Protein AF-X1MY11-F1 (afdb_monomer_lite)

Structure (mmCIF, N/CA/C/O backbone):
data_AF-X1MY11-F1
#
_entry.id   AF-X1MY11-F1
#
loop_
_atom_site.group_PDB
_atom_site.id
_atom_site.type_symbol
_atom_site.label_atom_id
_atom_sit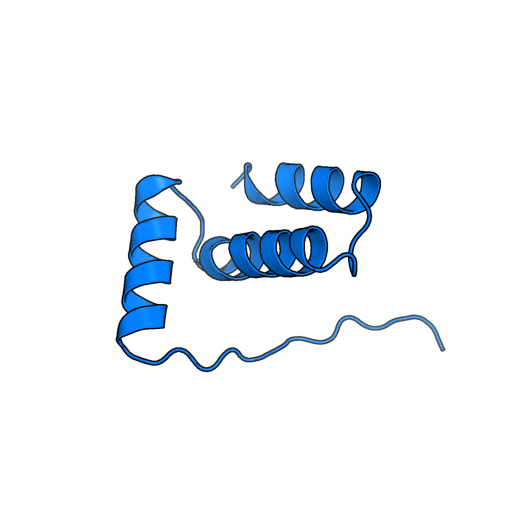e.label_alt_id
_atom_site.label_comp_id
_atom_site.label_asym_id
_atom_site.label_entity_id
_atom_site.label_seq_id
_atom_site.pdbx_PDB_ins_code
_atom_site.Cartn_x
_atom_site.Cartn_y
_atom_site.Cartn_z
_atom_site.occupancy
_atom_site.B_iso_or_equiv
_atom_site.auth_seq_id
_atom_site.auth_comp_id
_atom_site.auth_asym_id
_atom_site.auth_atom_id
_atom_site.pdbx_PDB_model_num
ATOM 1 N N . MET A 1 1 ? 10.852 -4.763 25.519 1.00 59.97 1 MET A N 1
ATOM 2 C CA . MET A 1 1 ? 11.641 -3.924 24.588 1.00 59.97 1 MET A CA 1
ATOM 3 C C . MET A 1 1 ? 10.675 -3.001 23.867 1.00 59.97 1 MET A C 1
ATOM 5 O O . MET A 1 1 ? 9.607 -3.489 23.514 1.00 59.97 1 MET A O 1
ATOM 9 N N . PRO A 1 2 ? 10.984 -1.706 23.689 1.00 79.88 2 PRO A N 1
ATOM 10 C CA . PRO A 1 2 ? 10.167 -0.845 22.840 1.00 79.88 2 PRO A CA 1
ATOM 11 C C . PRO A 1 2 ? 10.177 -1.378 21.403 1.00 79.88 2 PRO A C 1
ATOM 13 O O . PRO A 1 2 ? 11.167 -1.972 20.966 1.00 79.88 2 PRO A O 1
ATOM 16 N N . PHE A 1 3 ? 9.069 -1.189 20.691 1.00 83.12 3 PHE A N 1
ATOM 17 C CA . PHE A 1 3 ? 8.967 -1.545 19.281 1.00 83.12 3 PHE A CA 1
ATOM 18 C C . PHE A 1 3 ? 10.021 -0.780 18.469 1.00 83.12 3 PHE A C 1
ATOM 20 O O . PHE A 1 3 ? 10.241 0.412 18.687 1.00 83.12 3 PHE A O 1
ATOM 27 N N . ARG A 1 4 ? 10.679 -1.476 17.538 1.00 81.81 4 ARG A N 1
ATOM 28 C CA . ARG A 1 4 ? 11.522 -0.866 16.509 1.00 81.81 4 ARG A CA 1
ATOM 29 C C . ARG A 1 4 ? 10.922 -1.189 15.159 1.00 81.81 4 ARG A C 1
ATOM 31 O O . ARG A 1 4 ? 10.628 -2.348 14.879 1.00 81.81 4 ARG A O 1
ATOM 38 N N . GLU A 1 5 ? 10.798 -0.162 14.335 1.00 82.56 5 GLU A N 1
ATOM 39 C CA . GLU A 1 5 ? 10.391 -0.325 12.951 1.00 82.56 5 GLU A CA 1
ATOM 40 C C . GLU A 1 5 ? 11.368 -1.251 12.221 1.00 82.56 5 GLU A C 1
ATOM 42 O O . GLU A 1 5 ? 12.588 -1.181 12.406 1.00 82.56 5 GLU A O 1
ATOM 47 N N . HIS A 1 6 ? 10.812 -2.138 11.402 1.00 81.50 6 HIS A N 1
ATOM 48 C CA . HIS A 1 6 ? 11.577 -3.028 10.546 1.00 81.50 6 HIS A CA 1
ATOM 49 C C . HIS A 1 6 ? 11.283 -2.696 9.086 1.00 81.50 6 HIS A C 1
ATOM 51 O O . HIS A 1 6 ? 10.123 -2.628 8.680 1.00 81.50 6 HIS A O 1
ATOM 57 N N . GLY A 1 7 ? 12.338 -2.494 8.299 1.00 82.06 7 GLY A N 1
ATOM 58 C CA . GLY A 1 7 ? 12.220 -2.279 6.862 1.00 82.06 7 GLY A CA 1
ATOM 59 C C . GLY A 1 7 ? 12.134 -3.606 6.118 1.00 82.06 7 GLY A C 1
ATOM 60 O O . GLY A 1 7 ? 13.017 -4.449 6.260 1.00 82.06 7 GLY A O 1
ATOM 61 N N . TYR A 1 8 ? 11.106 -3.775 5.289 1.00 81.12 8 TYR A N 1
ATOM 62 C CA . TYR A 1 8 ? 11.010 -4.906 4.367 1.00 81.12 8 TYR A CA 1
ATOM 63 C C . TYR A 1 8 ? 11.592 -4.543 2.999 1.00 81.12 8 TYR A C 1
ATOM 65 O O . TYR A 1 8 ? 11.293 -3.486 2.444 1.00 81.12 8 TYR A O 1
ATOM 73 N N . MET A 1 9 ? 12.383 -5.449 2.419 1.00 84.50 9 MET A N 1
ATOM 74 C CA . MET A 1 9 ? 12.788 -5.368 1.016 1.00 84.50 9 MET A CA 1
ATOM 75 C C . MET A 1 9 ? 11.815 -6.183 0.163 1.00 84.50 9 MET A C 1
ATOM 77 O O . MET A 1 9 ? 11.667 -7.388 0.360 1.00 84.50 9 MET A O 1
ATOM 81 N N . LEU A 1 10 ? 11.154 -5.532 -0.793 1.00 83.50 10 LEU A N 1
ATOM 82 C CA . LEU A 1 10 ? 10.203 -6.192 -1.685 1.00 83.50 10 LEU A CA 1
ATOM 83 C C . LEU A 1 10 ? 10.897 -6.689 -2.951 1.00 83.50 10 LEU A C 1
ATOM 85 O O . LEU A 1 10 ? 11.558 -5.926 -3.656 1.00 83.50 10 LEU A O 1
ATOM 89 N N . PHE A 1 11 ? 10.690 -7.962 -3.278 1.00 89.56 11 PHE A N 1
ATOM 90 C CA . PHE A 1 11 ? 11.087 -8.505 -4.569 1.00 89.56 11 PHE A CA 1
ATOM 91 C C . PHE A 1 11 ? 9.985 -8.260 -5.603 1.00 89.56 11 PHE A C 1
ATOM 93 O O . PHE A 1 11 ? 8.895 -8.825 -5.518 1.00 89.56 11 PHE A O 1
ATOM 100 N N . LEU A 1 12 ? 10.280 -7.435 -6.606 1.00 90.56 12 LEU A N 1
ATOM 101 C CA . LEU A 1 12 ? 9.360 -7.138 -7.699 1.00 90.56 12 LEU A CA 1
ATOM 102 C C . LEU A 1 12 ? 9.880 -7.776 -8.985 1.00 90.56 12 LEU A C 1
ATOM 104 O O . LEU A 1 12 ? 10.868 -7.331 -9.566 1.00 90.56 12 LEU A O 1
ATOM 108 N N . ASN A 1 13 ? 9.182 -8.801 -9.475 1.00 94.75 13 ASN A N 1
ATOM 109 C CA . ASN A 1 13 ? 9.396 -9.252 -10.848 1.00 94.75 13 ASN A CA 1
ATOM 110 C C . ASN A 1 13 ? 8.959 -8.157 -11.845 1.00 94.75 13 ASN A C 1
ATOM 112 O O . ASN A 1 13 ? 8.292 -7.189 -11.476 1.00 94.75 13 ASN A O 1
ATOM 116 N N . ARG A 1 14 ? 9.275 -8.326 -13.135 1.00 96.62 14 ARG A N 1
ATOM 117 C CA . ARG A 1 14 ? 8.978 -7.317 -14.170 1.00 96.62 14 ARG A CA 1
ATOM 118 C C . ARG A 1 14 ? 7.518 -6.841 -14.172 1.00 96.62 14 ARG A C 1
ATOM 120 O O . ARG A 1 14 ? 7.277 -5.654 -14.361 1.00 96.62 14 ARG A O 1
ATOM 127 N N . LYS A 1 15 ? 6.546 -7.743 -13.986 1.00 97.00 15 LYS A N 1
ATOM 128 C CA . LYS A 1 15 ? 5.118 -7.380 -14.004 1.00 97.00 15 LYS A CA 1
ATOM 129 C C . LYS A 1 15 ? 4.748 -6.541 -12.784 1.00 97.00 15 LYS A C 1
ATOM 131 O O . LYS A 1 15 ? 4.096 -5.515 -12.941 1.00 97.00 15 LYS A O 1
ATOM 136 N N . LEU A 1 16 ? 5.202 -6.958 -11.603 1.00 93.81 16 LEU A N 1
ATOM 137 C CA . LEU A 1 16 ? 4.964 -6.233 -10.357 1.00 93.81 16 LEU A CA 1
ATOM 138 C C . LEU A 1 16 ? 5.632 -4.857 -10.386 1.00 93.81 16 LEU A C 1
ATOM 140 O O . LEU A 1 16 ? 4.987 -3.868 -10.066 1.00 93.81 16 LEU A O 1
ATOM 144 N N . TYR A 1 17 ? 6.868 -4.772 -10.882 1.00 93.50 17 TYR A N 1
ATOM 145 C CA . TYR A 1 17 ? 7.570 -3.501 -11.046 1.00 93.50 17 TYR A CA 1
ATOM 146 C C . TYR A 1 17 ? 6.797 -2.520 -11.937 1.00 93.50 17 TYR A C 1
ATOM 148 O O . TYR A 1 17 ? 6.569 -1.376 -11.549 1.00 93.50 17 TYR A O 1
ATOM 156 N N . LEU A 1 18 ? 6.345 -2.965 -13.115 1.00 96.19 18 LEU A N 1
ATOM 157 C CA . LEU A 1 18 ? 5.575 -2.114 -14.027 1.00 96.19 18 LEU A CA 1
ATOM 158 C C . LEU A 1 18 ? 4.230 -1.687 -13.426 1.00 96.19 18 LEU A C 1
ATOM 160 O O . LEU A 1 18 ? 3.819 -0.545 -13.622 1.00 96.19 18 LEU A O 1
ATOM 164 N N . ALA A 1 19 ? 3.563 -2.572 -12.682 1.00 95.25 19 ALA A N 1
ATOM 165 C CA . ALA A 1 19 ? 2.331 -2.235 -11.976 1.00 95.25 19 ALA A CA 1
ATOM 166 C C . ALA A 1 19 ? 2.570 -1.161 -10.901 1.00 95.25 19 ALA A C 1
ATOM 168 O O . ALA A 1 19 ? 1.819 -0.190 -10.845 1.00 95.25 19 ALA A O 1
ATOM 169 N N . THR A 1 20 ? 3.643 -1.279 -10.111 1.00 92.81 20 THR A N 1
ATOM 170 C CA . THR A 1 20 ? 4.035 -0.277 -9.108 1.00 92.81 20 THR A CA 1
ATOM 171 C C . THR A 1 20 ? 4.355 1.074 -9.750 1.00 92.81 20 THR A C 1
ATOM 173 O O . THR A 1 20 ? 3.862 2.099 -9.287 1.00 92.81 20 THR A O 1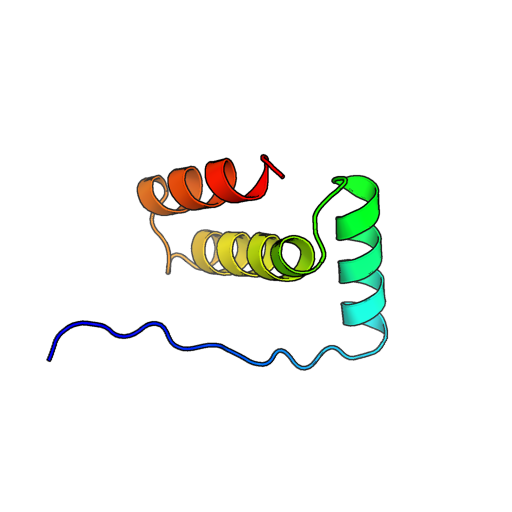
ATOM 176 N N . VAL A 1 21 ? 5.116 1.094 -10.853 1.00 93.50 21 VAL A N 1
ATOM 177 C CA . VAL A 1 21 ? 5.427 2.334 -11.593 1.00 93.50 21 VAL A CA 1
ATOM 178 C C . VAL A 1 21 ? 4.160 2.978 -12.161 1.00 93.50 21 VAL A C 1
ATOM 180 O O . VAL A 1 21 ? 4.001 4.195 -12.083 1.00 93.50 21 VAL A O 1
ATOM 183 N N . LYS A 1 22 ? 3.233 2.178 -12.700 1.00 95.56 22 LYS A N 1
ATOM 184 C CA . LYS A 1 22 ? 1.949 2.684 -13.194 1.00 95.56 22 LYS A CA 1
ATOM 185 C C . LYS A 1 22 ? 1.098 3.267 -12.065 1.00 95.56 22 LYS A C 1
ATOM 187 O O . LYS A 1 22 ? 0.613 4.382 -12.207 1.00 95.56 22 LYS A O 1
ATOM 192 N N . LEU A 1 23 ? 0.973 2.564 -10.938 1.00 93.19 23 LEU A N 1
ATOM 193 C CA . LEU A 1 23 ? 0.271 3.069 -9.755 1.00 93.19 23 LEU A CA 1
ATOM 194 C C . LEU A 1 23 ? 0.866 4.401 -9.292 1.00 93.19 23 LEU A C 1
ATOM 196 O O . LEU A 1 23 ? 0.125 5.340 -9.009 1.00 93.19 23 LEU A O 1
ATOM 200 N N . GLN A 1 24 ? 2.199 4.485 -9.256 1.00 92.25 24 GLN A N 1
ATOM 201 C CA . GLN A 1 24 ? 2.907 5.706 -8.902 1.00 92.25 24 GLN A CA 1
ATOM 202 C C . GLN A 1 24 ? 2.501 6.873 -9.811 1.00 92.25 24 GLN A C 1
ATOM 204 O O . GLN A 1 24 ? 2.187 7.950 -9.312 1.00 92.25 24 GLN A O 1
ATOM 209 N N . ALA A 1 25 ? 2.474 6.657 -11.128 1.00 92.56 25 ALA A N 1
ATOM 210 C CA . ALA A 1 25 ? 2.094 7.678 -12.098 1.00 92.56 25 ALA A CA 1
ATOM 211 C C . ALA A 1 25 ? 0.606 8.062 -11.995 1.00 92.56 25 ALA A C 1
ATOM 213 O O . ALA A 1 25 ? 0.285 9.245 -11.896 1.00 92.56 25 ALA A O 1
ATOM 214 N N . ASP A 1 26 ? -0.290 7.072 -11.955 1.00 94.25 26 ASP A N 1
ATOM 215 C CA . ASP A 1 26 ? -1.745 7.271 -11.951 1.00 94.25 26 ASP A CA 1
ATOM 216 C C . ASP A 1 26 ? -2.218 8.016 -10.689 1.00 94.25 26 ASP A C 1
ATOM 218 O O . ASP A 1 26 ? -3.148 8.821 -10.740 1.00 94.25 26 ASP A O 1
ATOM 222 N N . ARG A 1 27 ? -1.563 7.768 -9.548 1.00 88.31 27 ARG A N 1
ATOM 223 C CA . ARG A 1 27 ? -1.892 8.367 -8.244 1.00 88.31 27 ARG A CA 1
ATOM 224 C C . ARG A 1 27 ? -0.955 9.513 -7.844 1.00 88.31 27 ARG A C 1
ATOM 226 O O . ARG A 1 27 ? -1.127 10.058 -6.760 1.00 88.31 27 ARG A O 1
ATOM 233 N N . LYS A 1 28 ? 0.011 9.877 -8.700 1.00 88.81 28 LYS A N 1
ATOM 234 C CA . LYS A 1 28 ? 1.057 10.889 -8.439 1.00 88.81 28 LYS A CA 1
ATOM 235 C C . LYS A 1 28 ? 1.808 10.664 -7.118 1.00 88.81 28 LYS A C 1
ATOM 237 O O . LYS A 1 28 ? 2.056 11.602 -6.373 1.00 88.81 28 LYS A O 1
ATOM 242 N N . LEU A 1 29 ? 2.159 9.416 -6.823 1.00 85.12 29 LEU A N 1
ATOM 243 C CA . LEU A 1 29 ? 2.788 9.046 -5.555 1.00 85.12 29 LEU A CA 1
ATOM 244 C C . LEU A 1 29 ? 4.309 9.246 -5.582 1.00 85.12 29 LEU A C 1
ATOM 246 O O . LEU A 1 29 ? 4.976 9.068 -6.607 1.00 85.12 29 LEU A O 1
ATOM 250 N N . GLY A 1 30 ? 4.886 9.497 -4.408 1.00 82.56 30 GLY A N 1
ATOM 251 C CA . GLY A 1 30 ? 6.315 9.297 -4.180 1.00 82.56 30 GLY A CA 1
ATOM 252 C C . GLY A 1 30 ? 6.722 7.822 -4.333 1.00 82.56 30 GLY A C 1
ATOM 253 O O . GLY A 1 30 ? 5.907 6.903 -4.207 1.00 82.56 30 GLY A O 1
ATOM 254 N N . ARG A 1 31 ? 8.012 7.571 -4.595 1.00 78.19 31 ARG A N 1
ATOM 255 C CA . ARG A 1 31 ? 8.534 6.214 -4.858 1.00 78.19 31 ARG A CA 1
ATOM 256 C C . ARG A 1 31 ? 8.268 5.250 -3.692 1.00 78.19 31 ARG A C 1
ATOM 258 O O . ARG A 1 31 ? 7.838 4.127 -3.934 1.00 78.19 31 ARG A O 1
ATOM 265 N N . SER A 1 32 ? 8.485 5.678 -2.449 1.00 76.94 32 SER A N 1
ATOM 266 C CA . SER A 1 32 ? 8.205 4.886 -1.238 1.00 76.94 32 SER A CA 1
ATOM 267 C C . SER A 1 32 ? 6.716 4.551 -1.100 1.00 76.94 32 SER A C 1
ATOM 269 O O . SER A 1 32 ? 6.356 3.406 -0.821 1.00 76.94 32 SER A O 1
ATOM 271 N N . TYR A 1 33 ? 5.838 5.516 -1.376 1.00 83.06 33 TYR A N 1
ATOM 272 C CA . TYR A 1 33 ? 4.391 5.336 -1.246 1.00 83.06 33 TYR A CA 1
ATOM 273 C C . TYR A 1 33 ? 3.790 4.421 -2.308 1.00 83.06 33 TYR A C 1
ATOM 275 O O . TYR A 1 33 ? 2.824 3.719 -2.024 1.00 83.06 33 TYR A O 1
ATOM 283 N N . SER A 1 34 ? 4.394 4.353 -3.498 1.00 85.31 34 SER A N 1
ATOM 284 C CA . SER A 1 34 ? 3.956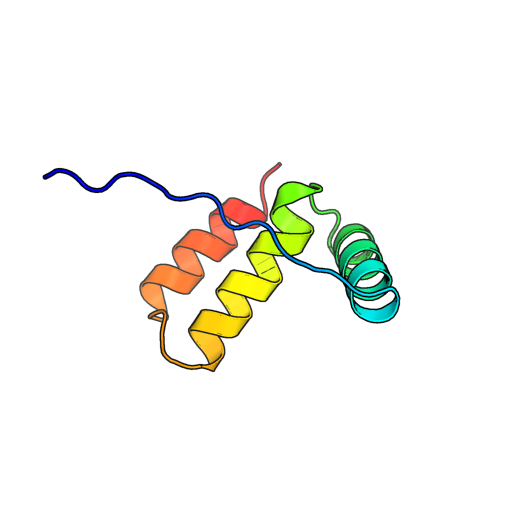 3.427 -4.552 1.00 85.31 34 SER A CA 1
ATOM 285 C C . SER A 1 34 ? 4.023 1.951 -4.138 1.00 85.31 34 SER A C 1
ATOM 287 O O . SER A 1 34 ? 3.257 1.137 -4.649 1.00 85.31 34 SER A O 1
ATOM 289 N N . ALA A 1 35 ? 4.903 1.609 -3.192 1.00 87.50 35 ALA A N 1
ATOM 290 C CA . ALA A 1 35 ? 4.998 0.275 -2.608 1.00 87.50 35 ALA A CA 1
ATOM 291 C C . ALA A 1 35 ? 4.185 0.145 -1.310 1.00 87.50 35 ALA A C 1
ATOM 293 O O . ALA A 1 35 ? 3.552 -0.885 -1.086 1.00 87.50 35 ALA A O 1
ATOM 294 N N . MET A 1 36 ? 4.173 1.187 -0.472 1.00 88.12 36 MET A N 1
ATOM 295 C CA . MET A 1 36 ? 3.463 1.157 0.811 1.00 88.12 36 MET A CA 1
ATOM 296 C C . MET A 1 36 ? 1.944 1.133 0.661 1.00 88.12 36 MET A C 1
ATOM 298 O O . MET A 1 36 ? 1.289 0.380 1.373 1.00 88.12 36 MET A O 1
ATOM 302 N N . LEU A 1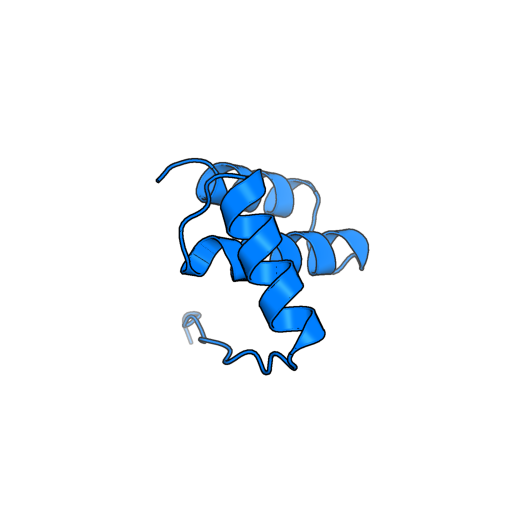 37 ? 1.376 1.907 -0.267 1.00 89.12 37 LEU A N 1
ATOM 303 C CA . LEU A 1 37 ? -0.072 1.949 -0.480 1.00 89.12 37 LEU A CA 1
ATOM 304 C C . LEU A 1 37 ? -0.669 0.557 -0.776 1.00 89.12 37 LEU A C 1
ATOM 306 O O . LEU A 1 37 ? -1.538 0.129 -0.017 1.00 89.12 37 LEU A O 1
ATOM 310 N N . PRO A 1 38 ? -0.203 -0.195 -1.795 1.00 91.69 38 PRO A N 1
ATOM 311 C CA . PRO A 1 38 ? -0.756 -1.519 -2.075 1.00 91.69 38 PRO A CA 1
ATOM 312 C C . PRO A 1 38 ? -0.442 -2.537 -0.970 1.00 91.69 38 PRO A C 1
ATOM 314 O O . PRO A 1 38 ? -1.199 -3.486 -0.788 1.00 91.69 38 PRO A O 1
ATOM 317 N N . PHE A 1 39 ? 0.647 -2.354 -0.214 1.00 91.25 39 PHE A N 1
ATOM 318 C CA . PHE A 1 39 ? 0.951 -3.201 0.940 1.00 91.25 39 PHE A CA 1
ATOM 319 C C . PHE A 1 39 ? -0.079 -3.014 2.065 1.00 91.25 39 PHE A C 1
ATOM 321 O O . PHE A 1 39 ? -0.630 -3.996 2.558 1.00 91.25 39 PHE A O 1
ATOM 328 N N . VAL A 1 40 ? -0.390 -1.764 2.421 1.00 92.31 40 VAL A N 1
ATOM 329 C CA . VAL A 1 40 ? -1.403 -1.427 3.434 1.00 92.31 40 VAL A CA 1
ATOM 330 C C . VAL A 1 40 ? -2.802 -1.849 2.976 1.00 92.31 40 VAL A C 1
ATOM 332 O O . VAL A 1 40 ? -3.514 -2.493 3.744 1.00 92.31 40 VAL A O 1
ATOM 335 N N . GLU A 1 41 ? -3.177 -1.569 1.721 1.00 93.56 41 GLU A N 1
ATOM 336 C CA . GLU A 1 41 ? -4.445 -2.044 1.142 1.00 93.56 41 GLU A CA 1
ATOM 337 C C . GLU A 1 41 ? -4.548 -3.574 1.182 1.00 93.56 41 GLU A C 1
ATOM 339 O O . GLU A 1 41 ? -5.583 -4.114 1.564 1.00 93.56 41 GLU A O 1
ATOM 344 N N . GLY A 1 42 ? -3.468 -4.286 0.850 1.00 94.38 42 GLY A N 1
ATOM 345 C CA . GLY A 1 42 ? -3.428 -5.743 0.924 1.00 94.38 42 GLY A CA 1
ATOM 346 C C . GLY A 1 42 ? -3.648 -6.270 2.343 1.00 94.38 42 GLY A C 1
ATOM 347 O O . GLY A 1 42 ? -4.467 -7.167 2.537 1.00 94.38 42 GLY A O 1
ATOM 348 N N . LEU A 1 43 ? -2.955 -5.713 3.344 1.00 95.44 43 LEU A N 1
ATOM 349 C CA . LEU A 1 43 ? -3.126 -6.112 4.748 1.00 95.44 43 LEU A CA 1
ATOM 350 C C . LEU A 1 43 ? -4.547 -5.852 5.259 1.00 95.44 43 LEU A C 1
ATOM 352 O O . LEU A 1 43 ? -5.085 -6.680 5.992 1.00 95.44 43 LEU A O 1
ATOM 356 N N . HIS A 1 44 ? -5.157 -4.741 4.847 1.00 96.31 44 HIS A N 1
ATOM 357 C CA . HIS A 1 44 ? -6.541 -4.409 5.178 1.00 96.31 44 HIS A CA 1
ATOM 358 C C . HIS A 1 44 ? -7.531 -5.395 4.555 1.00 96.31 44 HIS A C 1
ATOM 360 O O . HIS A 1 44 ? -8.305 -6.018 5.276 1.00 96.31 44 HIS A O 1
ATOM 366 N N . VAL A 1 45 ? -7.440 -5.636 3.243 1.00 96.94 45 VAL A N 1
ATOM 367 C CA . VAL A 1 45 ? -8.314 -6.587 2.528 1.00 96.94 45 VAL A CA 1
ATOM 368 C C . VAL A 1 45 ? -8.183 -8.013 3.075 1.00 96.94 45 VAL A C 1
ATOM 370 O O . VAL A 1 45 ? -9.157 -8.761 3.092 1.00 96.94 45 VAL A O 1
ATOM 373 N N . MET A 1 46 ? -6.994 -8.396 3.547 1.00 97.75 46 MET A N 1
ATOM 374 C CA . MET A 1 46 ? -6.753 -9.697 4.181 1.00 97.75 46 MET A CA 1
ATOM 375 C C . MET A 1 46 ? -7.196 -9.766 5.656 1.00 97.75 46 MET A C 1
ATOM 377 O O . MET A 1 46 ? -7.116 -10.836 6.255 1.00 97.75 46 MET A O 1
ATOM 381 N N . GLY A 1 47 ? -7.655 -8.661 6.252 1.00 97.19 47 GLY A N 1
ATOM 382 C CA . GLY A 1 47 ? -8.121 -8.602 7.642 1.00 97.19 47 GLY A CA 1
ATOM 383 C C . GLY A 1 47 ? -7.011 -8.524 8.697 1.00 97.19 47 GLY A C 1
ATOM 384 O O . GLY A 1 47 ? -7.283 -8.715 9.880 1.00 97.19 47 GLY A O 1
ATOM 385 N N . TYR A 1 48 ? -5.766 -8.244 8.296 1.00 96.81 48 TYR A N 1
ATOM 386 C CA . TYR A 1 48 ? -4.628 -8.059 9.210 1.00 96.81 48 TYR A CA 1
ATOM 387 C C . TYR A 1 48 ? -4.473 -6.619 9.710 1.00 9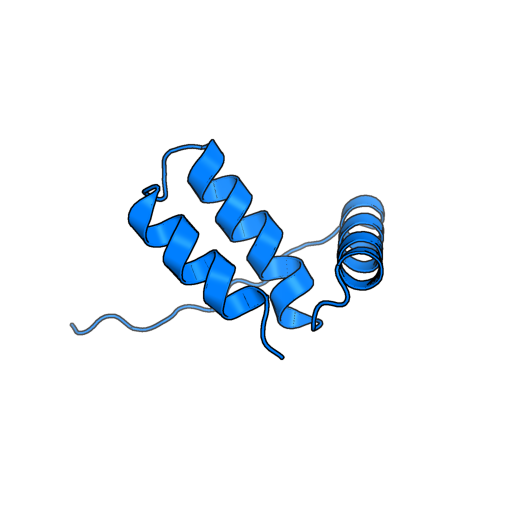6.81 48 TYR A C 1
ATOM 389 O O . TYR A 1 48 ? -3.722 -6.378 10.653 1.00 96.81 48 TYR A O 1
ATOM 397 N N . LEU A 1 49 ? -5.159 -5.669 9.076 1.00 96.06 49 LEU A N 1
ATOM 398 C CA . LEU A 1 49 ? -5.188 -4.263 9.461 1.00 96.06 49 LEU A CA 1
ATOM 399 C C . LEU A 1 49 ? -6.641 -3.839 9.682 1.00 96.06 49 LEU A C 1
ATOM 401 O O . LEU A 1 49 ? -7.502 -4.185 8.876 1.00 96.06 49 LEU A O 1
ATOM 405 N N . SER A 1 50 ? -6.919 -3.111 10.765 1.00 96.00 50 SER A N 1
ATOM 406 C CA . SER A 1 50 ? -8.269 -2.611 11.043 1.00 96.00 50 SER A CA 1
ATOM 407 C C . SER A 1 50 ? -8.647 -1.453 10.109 1.00 96.00 50 SER A C 1
ATOM 409 O O . SER A 1 50 ? -7.769 -0.771 9.578 1.00 96.00 50 SER A O 1
ATOM 411 N N . ASP A 1 51 ? -9.947 -1.180 9.951 1.00 94.81 51 ASP A N 1
ATOM 412 C CA . ASP A 1 51 ? -10.433 -0.018 9.185 1.00 94.81 51 ASP A CA 1
ATOM 413 C C . ASP A 1 51 ? -9.870 1.304 9.734 1.00 94.81 51 ASP A C 1
ATOM 415 O O . ASP A 1 51 ? -9.486 2.195 8.975 1.00 94.81 51 ASP A O 1
ATOM 419 N N . ALA A 1 52 ? -9.792 1.423 11.064 1.00 93.50 52 ALA A N 1
ATOM 420 C CA . ALA A 1 52 ? -9.283 2.616 11.729 1.00 93.50 52 ALA A CA 1
ATOM 421 C C . ALA A 1 52 ? -7.797 2.845 11.413 1.00 93.50 52 ALA A C 1
ATOM 423 O O . ALA A 1 52 ? -7.407 3.963 11.076 1.00 93.50 52 ALA A O 1
ATOM 424 N N . ASP A 1 53 ? -6.984 1.787 11.466 1.00 92.62 53 ASP A N 1
ATOM 425 C CA . ASP A 1 53 ? -5.558 1.875 11.144 1.00 92.62 53 ASP A CA 1
ATOM 426 C C . ASP A 1 53 ? -5.344 2.136 9.647 1.00 92.62 53 ASP A C 1
ATOM 428 O O . ASP A 1 53 ? -4.533 2.984 9.270 1.00 92.62 53 ASP A O 1
ATOM 432 N N . TYR A 1 54 ? -6.111 1.466 8.781 1.00 92.06 54 TYR A N 1
ATOM 433 C CA . TYR A 1 54 ? -6.064 1.669 7.333 1.00 92.06 54 TYR A CA 1
ATOM 434 C C . TYR A 1 54 ? -6.295 3.137 6.947 1.00 92.06 54 TYR A C 1
ATOM 436 O O . TYR A 1 54 ? -5.504 3.710 6.193 1.00 92.06 54 TYR A O 1
ATOM 444 N N . GLU A 1 55 ? -7.323 3.782 7.504 1.00 89.50 55 GLU A N 1
ATOM 445 C CA . GLU A 1 55 ? -7.634 5.185 7.208 1.00 89.50 55 GLU A CA 1
ATOM 446 C C . GLU A 1 55 ? -6.543 6.159 7.690 1.00 89.50 55 GLU A C 1
ATOM 448 O O . GLU A 1 55 ? -6.313 7.194 7.056 1.00 89.50 55 GLU A O 1
ATOM 453 N N . ILE A 1 56 ? -5.819 5.828 8.764 1.00 88.00 56 ILE A N 1
ATOM 454 C CA . ILE A 1 56 ? -4.655 6.606 9.216 1.00 88.00 56 ILE A CA 1
ATOM 455 C C . ILE A 1 56 ? -3.517 6.501 8.189 1.00 88.00 56 ILE A C 1
ATOM 457 O O . ILE A 1 56 ? -2.984 7.520 7.741 1.00 88.00 56 ILE A O 1
ATOM 461 N N . TYR A 1 57 ? -3.169 5.287 7.757 1.00 82.75 57 TYR A N 1
ATOM 462 C CA . TYR A 1 57 ? -2.083 5.072 6.794 1.00 82.75 57 TYR A CA 1
ATOM 463 C C . TYR A 1 57 ? -2.394 5.624 5.397 1.00 82.75 57 TYR A C 1
ATOM 465 O O . TYR A 1 57 ? -1.504 6.140 4.713 1.00 82.75 57 TYR A O 1
ATOM 473 N N . LYS A 1 58 ? -3.660 5.573 4.981 1.00 79.25 58 LYS A N 1
ATOM 474 C CA . LYS A 1 58 ? -4.129 6.129 3.708 1.00 79.25 58 LYS A CA 1
ATOM 475 C C . LYS A 1 58 ? -4.024 7.656 3.650 1.00 79.25 58 LYS A C 1
ATOM 477 O O . LYS A 1 58 ? -3.684 8.213 2.611 1.00 79.25 58 LYS A O 1
ATOM 482 N N . LYS A 1 59 ? -4.279 8.356 4.760 1.00 75.06 59 LYS A N 1
ATOM 483 C CA . LYS A 1 59 ? -4.133 9.823 4.822 1.00 75.06 59 LYS A CA 1
ATOM 484 C C . LYS A 1 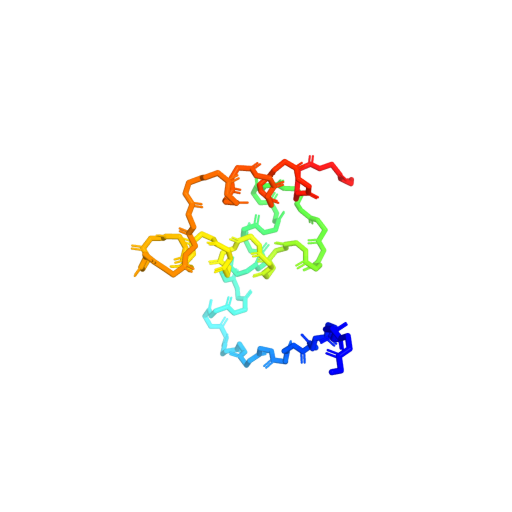59 ? -2.672 10.264 4.726 1.00 75.06 59 LYS A C 1
ATOM 486 O O . LYS A 1 59 ? -2.383 11.247 4.051 1.00 75.06 59 LYS A O 1
ATOM 491 N N . ASN A 1 60 ? -1.759 9.498 5.320 1.00 67.31 60 ASN A N 1
ATOM 492 C CA . ASN A 1 60 ? -0.322 9.793 5.310 1.00 67.31 60 ASN A CA 1
ATOM 493 C C . ASN A 1 60 ? 0.373 9.459 3.977 1.00 67.31 60 ASN A C 1
ATOM 495 O O . ASN A 1 60 ? 1.506 9.862 3.762 1.00 67.31 60 ASN A O 1
ATOM 499 N N . THR A 1 61 ? -0.286 8.719 3.081 1.00 62.53 61 THR A N 1
ATOM 500 C CA . THR A 1 61 ? 0.236 8.358 1.748 1.00 62.53 61 THR A CA 1
ATOM 501 C C . THR A 1 61 ? -0.206 9.329 0.643 1.00 62.53 61 THR A C 1
ATOM 503 O O . THR A 1 61 ? 0.280 9.218 -0.480 1.00 62.53 61 THR A O 1
ATOM 506 N N . ALA A 1 62 ? -1.114 10.269 0.939 1.00 54.66 62 ALA A N 1
ATOM 507 C CA . ALA A 1 62 ? -1.709 11.202 -0.026 1.00 54.66 62 ALA A CA 1
ATOM 508 C C . ALA A 1 62 ? -1.138 12.637 0.032 1.00 54.66 62 ALA A C 1
ATOM 510 O O . ALA A 1 62 ? -1.609 13.505 -0.703 1.00 54.66 62 ALA A O 1
ATOM 511 N N . LEU A 1 63 ? -0.160 12.895 0.903 1.00 45.03 63 LEU A N 1
ATOM 512 C CA . LEU A 1 63 ? 0.450 14.207 1.125 1.00 45.03 63 LEU A CA 1
ATOM 513 C C . LEU A 1 63 ? 1.980 14.076 1.118 1.00 45.03 63 LEU A C 1
ATOM 515 O O . LEU A 1 63 ? 2.594 13.970 2.173 1.00 45.03 63 LEU A O 1
ATOM 519 N N . ASP A 1 64 ? 2.560 14.065 -0.079 1.00 42.84 64 ASP A N 1
ATOM 520 C CA . ASP A 1 64 ? 3.897 14.600 -0.372 1.00 42.84 64 ASP A CA 1
ATOM 521 C C . ASP A 1 64 ? 3.856 15.252 -1.763 1.00 42.84 64 ASP A C 1
ATOM 523 O O . ASP A 1 64 ? 3.337 14.600 -2.703 1.00 42.84 64 ASP A O 1
#

Sequence (64 aa):
MPFREHGYMLFLNRKLYLATVKLQADRKLGRSYSAMLPFVEGLHVMGYLSDADYEIYKKNTALD

pLDDT: mean 86.41, std 11.86, range [42.84, 97.75]

Foldseek 3Di:
DDDDDDDDDDDADPVRVVQLVVQCVVLVFDSVLSVVLVVLVVCVVVVNDDPVRSVVSVVVRNDD

Organism: NCBI:txid412755

Radius of gyration: 12.85 Å; chains: 1; bounding box: 23×24×39 Å

Secondary structure (DSSP, 8-state):
------PPPP---HHHHHHHHHHHHHTT--HHHHHHHHHHHHHHHTTSS-HHHHHHHHHHTS--